Protein AF-A0A5N6LKB8-F1 (afdb_monomer)

InterPro domains:
  IPR061502 Copia/RE1/RE2-like, N-terminal domain [PF14223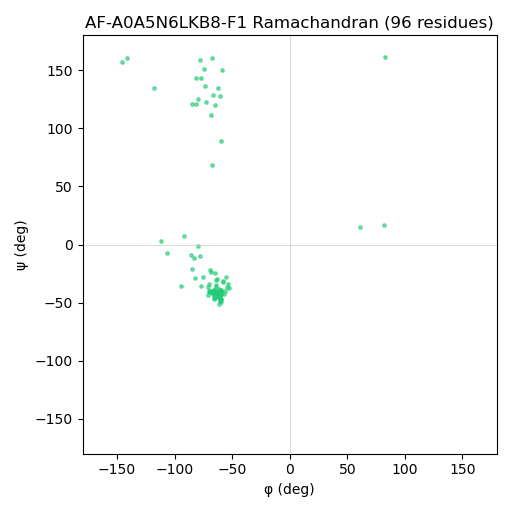] (5-96)

Radius of gyration: 20.49 Å; Cα contacts (8 Å, |Δi|>4): 41; chains: 1; bounding box: 40×16×68 Å

Sequence (98 aa):
MIPHKKCKSAKELWKFLQQMYEGSDDVKENKKDMLKQKFENFCQENNEKVASQYLRYVQLVDELTAAGVKLENQDMIRKFLRSLPLAWNIHSVTIQRT

Organism: NCBI:txid192012

Solvent-accessible surface area (backbone atoms only — not comparable to full-atom values): 5946 Å² total; per-residue (Å²): 135,84,78,87,70,85,57,91,42,72,68,51,46,50,52,50,50,45,33,72,76,73,42,43,72,66,54,55,49,51,50,44,53,53,46,50,51,50,59,73,67,48,58,65,57,91,94,57,50,70,70,58,49,49,52,55,50,52,53,51,51,51,53,34,46,76,63,68,50,89,77,54,74,67,57,54,52,54,50,55,62,70,20,51,58,71,84,59,50,65,59,54,61,56,66,78,72,111

pLDDT: mean 80.25, std 15.46, range [37.78, 95.81]

Mean predicted aligned error: 11.07 Å

Structure (mmCIF, N/CA/C/O backbone):
data_AF-A0A5N6LKB8-F1
#
_entry.id   AF-A0A5N6LKB8-F1
#
loop_
_atom_site.group_PDB
_atom_site.id
_atom_site.type_symbol
_atom_site.label_atom_id
_atom_site.label_alt_id
_atom_site.label_comp_id
_atom_site.label_asym_id
_atom_site.label_entity_id
_atom_site.label_seq_id
_atom_site.pdbx_PDB_ins_code
_atom_site.Cartn_x
_atom_site.Cartn_y
_atom_site.Cartn_z
_atom_site.occupancy
_atom_site.B_iso_or_equiv
_atom_site.auth_seq_id
_atom_site.auth_comp_id
_atom_site.auth_asym_id
_atom_site.auth_atom_id
_atom_site.pdbx_PDB_model_num
ATOM 1 N N . MET A 1 1 ? -0.659 -8.903 31.360 1.00 37.78 1 MET A N 1
ATOM 2 C CA . MET A 1 1 ? -1.607 -8.572 32.448 1.00 37.78 1 MET A CA 1
ATOM 3 C C . MET A 1 1 ? -2.809 -7.875 31.830 1.00 37.78 1 MET A C 1
ATOM 5 O O . MET A 1 1 ? -2.632 -6.806 31.267 1.00 37.78 1 MET A O 1
ATOM 9 N N . ILE A 1 2 ? -3.991 -8.495 31.855 1.00 46.81 2 ILE A N 1
ATOM 10 C CA . ILE A 1 2 ? -5.226 -7.877 31.349 1.00 46.81 2 ILE A CA 1
ATOM 11 C C . ILE A 1 2 ? -5.751 -6.957 32.462 1.00 46.81 2 ILE A C 1
ATOM 13 O O . ILE A 1 2 ? -5.965 -7.446 33.572 1.00 46.81 2 ILE A O 1
ATOM 17 N N . PRO A 1 3 ? -5.920 -5.643 32.238 1.00 51.44 3 PRO A N 1
ATOM 18 C CA . PRO A 1 3 ? -6.437 -4.765 33.276 1.00 51.44 3 PRO A CA 1
ATOM 19 C C . PRO A 1 3 ? -7.891 -5.144 33.580 1.00 51.44 3 PRO A C 1
ATOM 21 O O . PRO A 1 3 ? -8.722 -5.221 32.676 1.00 51.44 3 PRO A O 1
ATOM 24 N N . HIS A 1 4 ? -8.207 -5.356 34.861 1.00 53.88 4 HIS A N 1
ATOM 25 C CA . HIS A 1 4 ? -9.571 -5.519 35.371 1.00 53.88 4 HIS A CA 1
ATOM 26 C C . HIS A 1 4 ? -10.346 -4.196 35.242 1.00 53.88 4 HIS A C 1
ATOM 28 O O . HIS A 1 4 ? -10.657 -3.527 36.228 1.00 53.88 4 HIS A O 1
ATOM 34 N N . LYS A 1 5 ? -10.655 -3.770 34.016 1.00 59.56 5 LYS A N 1
ATOM 35 C CA . LYS A 1 5 ? -11.598 -2.677 33.792 1.00 59.56 5 LYS A CA 1
ATOM 36 C C . LYS A 1 5 ? -12.969 -3.217 34.211 1.00 59.56 5 LYS A C 1
ATOM 38 O O . LYS A 1 5 ? -13.474 -4.140 33.577 1.00 59.56 5 LYS A O 1
ATOM 43 N N . LYS A 1 6 ? -13.541 -2.706 35.312 1.00 62.62 6 LYS A N 1
ATOM 44 C CA . LYS A 1 6 ? -14.903 -3.048 35.768 1.00 62.62 6 LYS A CA 1
ATOM 45 C C . LYS A 1 6 ? -15.904 -2.665 34.669 1.00 62.62 6 LYS A C 1
ATOM 47 O O . LYS A 1 6 ? -16.386 -1.536 34.641 1.00 62.62 6 LYS A O 1
ATOM 52 N N . CYS A 1 7 ? -16.167 -3.586 33.746 1.00 66.56 7 CYS A N 1
ATOM 53 C CA . CYS A 1 7 ? -17.178 -3.439 32.705 1.00 66.56 7 CYS A CA 1
ATOM 54 C C . CYS A 1 7 ? -18.552 -3.564 33.372 1.00 66.56 7 CYS A C 1
ATOM 56 O O . CYS A 1 7 ? -18.817 -4.553 34.0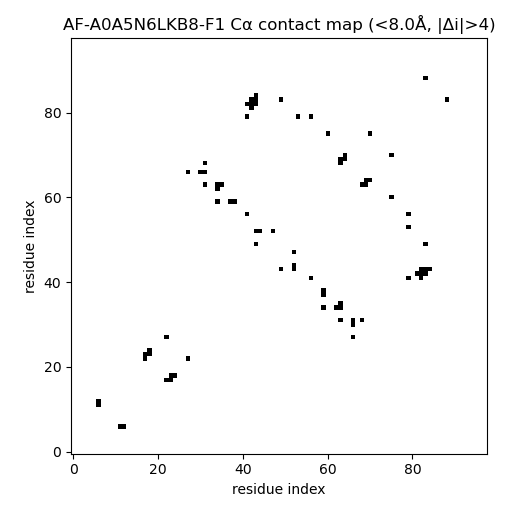53 1.00 66.56 7 CYS A O 1
ATOM 58 N N . LYS A 1 8 ? -19.408 -2.551 33.224 1.00 78.56 8 LYS A N 1
ATOM 59 C CA . LYS A 1 8 ? -20.733 -2.482 33.861 1.00 78.56 8 LYS A CA 1
ATOM 60 C C . LYS A 1 8 ? -21.811 -3.194 33.039 1.00 78.56 8 LYS A C 1
ATOM 62 O O . LYS A 1 8 ? -22.928 -3.362 33.516 1.00 78.56 8 LYS A O 1
ATOM 67 N N . SER A 1 9 ? -21.490 -3.618 31.813 1.00 82.31 9 SER A N 1
ATOM 68 C CA . SER A 1 9 ? -22.383 -4.391 30.945 1.00 82.31 9 SER A CA 1
ATOM 69 C C . SER A 1 9 ? -21.631 -5.413 30.086 1.00 82.31 9 SER A C 1
ATOM 71 O O . SER A 1 9 ? -20.452 -5.237 29.768 1.00 82.31 9 SER A O 1
ATOM 73 N N . ALA A 1 10 ? -22.342 -6.453 29.637 1.00 81.00 10 ALA A N 1
ATOM 74 C CA . ALA A 1 10 ? -21.816 -7.444 28.693 1.00 81.00 10 ALA A CA 1
ATOM 75 C C . ALA A 1 10 ? -21.342 -6.808 27.369 1.00 81.00 10 ALA A C 1
ATOM 77 O O . ALA A 1 10 ? -20.362 -7.256 26.781 1.00 81.00 10 ALA A O 1
ATOM 78 N N . LYS A 1 11 ? -21.981 -5.712 26.934 1.00 81.00 11 LYS A N 1
ATOM 79 C CA . LYS A 1 11 ? -21.605 -4.952 25.731 1.00 81.00 11 LYS A CA 1
ATOM 80 C C . LYS A 1 11 ? -20.233 -4.284 25.864 1.00 81.00 11 LYS A C 1
ATOM 82 O O . LYS A 1 11 ? -19.473 -4.253 24.901 1.00 81.00 11 LYS A O 1
ATOM 87 N N . GLU A 1 12 ? -19.915 -3.747 27.040 1.00 80.62 12 GLU A N 1
ATOM 88 C CA . GLU A 1 12 ? -18.608 -3.134 27.312 1.00 80.62 12 GLU A CA 1
ATOM 89 C C . GLU A 1 12 ? -17.497 -4.180 27.378 1.00 80.62 12 GLU A C 1
ATOM 91 O O . GLU A 1 12 ? -16.426 -3.961 26.817 1.00 80.62 12 GLU A O 1
ATOM 96 N N . LEU A 1 13 ? -17.772 -5.331 27.999 1.00 83.31 13 LEU A N 1
ATOM 97 C CA . LEU A 1 13 ? -16.829 -6.446 28.033 1.00 83.31 13 LEU A CA 1
ATOM 98 C C . LEU A 1 13 ? -16.561 -6.988 26.622 1.00 83.31 13 LEU A C 1
ATOM 100 O O . LEU A 1 13 ? -15.406 -7.196 26.263 1.00 83.31 13 LEU A O 1
ATOM 104 N N . TRP A 1 14 ? -17.607 -7.148 25.803 1.00 81.69 14 TRP A N 1
ATOM 105 C CA . TRP A 1 14 ? -17.472 -7.565 24.406 1.00 81.69 14 TRP A CA 1
ATOM 106 C C . TRP A 1 14 ? -16.634 -6.576 23.589 1.00 81.69 14 TRP A C 1
ATOM 108 O O . TRP A 1 14 ? -15.684 -6.985 22.931 1.00 81.69 14 TRP A O 1
ATOM 118 N N . LYS A 1 15 ? -16.907 -5.266 23.695 1.00 78.31 15 LYS A N 1
ATOM 119 C CA . LYS A 1 15 ? -16.091 -4.231 23.037 1.00 78.31 15 LYS A CA 1
ATOM 120 C C . LYS A 1 15 ? -14.633 -4.251 23.494 1.00 78.31 15 LYS A C 1
ATOM 122 O O . LYS A 1 15 ? -13.744 -4.073 22.672 1.00 78.31 15 LYS A O 1
ATOM 127 N N . PHE A 1 16 ? -14.379 -4.463 24.785 1.00 80.94 16 PHE A N 1
ATOM 128 C CA . PHE A 1 16 ? -13.018 -4.553 25.312 1.00 80.94 16 PHE A CA 1
ATOM 129 C C . PHE A 1 16 ? -12.274 -5.777 24.772 1.00 80.94 16 PHE A C 1
ATOM 131 O O . PHE A 1 16 ? -11.129 -5.652 24.348 1.00 80.94 16 PHE A O 1
ATOM 138 N N . LEU A 1 17 ? -12.925 -6.944 24.751 1.00 79.12 17 LEU A N 1
ATOM 139 C CA . LEU A 1 17 ? -12.362 -8.154 24.156 1.00 79.12 17 LEU A CA 1
ATOM 140 C C . LEU A 1 17 ? -12.070 -7.932 22.670 1.00 79.12 17 LEU A C 1
ATOM 142 O O . LEU A 1 17 ? -10.958 -8.188 22.221 1.00 79.12 17 LEU A O 1
ATOM 146 N N . GLN A 1 18 ? -13.017 -7.360 21.930 1.00 73.69 18 GLN A N 1
ATOM 147 C CA . GLN A 1 18 ? -12.832 -7.043 20.520 1.00 73.69 18 GLN A CA 1
ATOM 148 C C . GLN A 1 18 ? -11.655 -6.076 20.301 1.00 73.69 18 GLN A C 1
ATOM 150 O O . GLN A 1 18 ? -10.811 -6.322 19.448 1.00 73.69 18 GLN A O 1
ATOM 155 N N . GLN A 1 19 ? -11.518 -5.043 21.136 1.00 73.44 19 GLN A N 1
ATOM 156 C CA . GLN A 1 19 ? -10.389 -4.110 21.096 1.00 73.44 19 GLN A CA 1
ATOM 157 C C . GLN A 1 19 ? -9.040 -4.777 21.425 1.00 73.44 19 GLN A C 1
ATOM 159 O O . GLN A 1 19 ? -8.022 -4.416 20.840 1.00 73.44 19 GLN A O 1
ATOM 164 N N . MET A 1 20 ? -9.017 -5.732 22.357 1.00 74.81 20 MET A N 1
ATOM 165 C CA . MET A 1 20 ? -7.813 -6.479 22.742 1.00 74.81 20 MET A CA 1
ATOM 166 C C . MET A 1 20 ? -7.342 -7.441 21.648 1.00 74.81 20 MET A C 1
ATOM 168 O O . MET A 1 20 ? -6.139 -7.571 21.438 1.00 74.81 20 MET A O 1
ATOM 172 N N . TYR A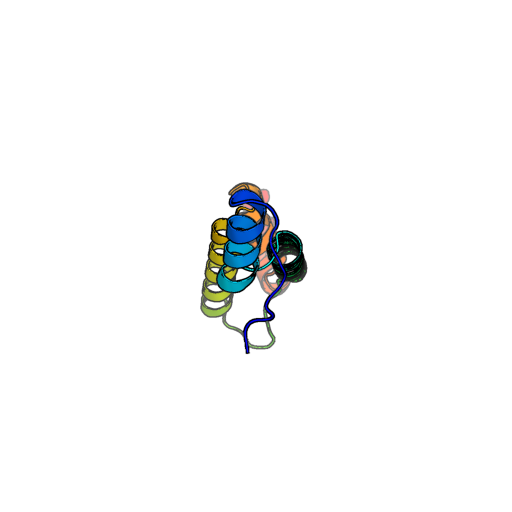 1 21 ? -8.274 -8.122 20.977 1.00 65.00 21 TYR A N 1
ATOM 173 C CA . TYR A 1 21 ? -7.956 -9.175 20.009 1.00 65.00 21 TYR A CA 1
ATOM 174 C C . TYR A 1 21 ? -7.890 -8.679 18.557 1.00 65.00 21 TYR A C 1
ATOM 176 O O . TYR A 1 21 ? -7.051 -9.153 17.798 1.00 65.00 21 TYR A O 1
ATOM 184 N N . GLU A 1 22 ? -8.733 -7.722 18.159 1.00 68.38 22 GLU A N 1
ATOM 185 C CA . GLU A 1 22 ? -8.796 -7.191 16.785 1.00 68.38 22 GLU A CA 1
ATOM 186 C C . GLU A 1 22 ? -8.194 -5.781 16.638 1.00 68.38 22 GLU A C 1
ATOM 188 O O . GLU A 1 22 ? -8.083 -5.277 15.517 1.00 68.38 22 GLU A O 1
ATOM 193 N N . GLY A 1 23 ? -7.827 -5.131 17.748 1.00 66.56 23 GLY A N 1
ATOM 194 C CA . GLY A 1 23 ? -7.487 -3.706 17.795 1.00 66.56 23 GLY A CA 1
ATOM 195 C C . GLY A 1 23 ? -8.725 -2.805 17.898 1.00 66.56 23 GLY A C 1
ATOM 196 O O . GLY A 1 23 ? -9.848 -3.225 17.614 1.00 66.56 23 GLY A O 1
ATOM 197 N N . SER A 1 24 ? -8.543 -1.550 18.331 1.00 76.06 24 SER A N 1
ATOM 198 C CA . SER A 1 24 ? -9.628 -0.557 18.282 1.00 76.06 24 SER A CA 1
ATOM 199 C C . SER A 1 24 ? -9.975 -0.202 16.836 1.00 76.06 24 SER A C 1
ATOM 201 O O . SER A 1 24 ? -9.158 -0.381 15.929 1.00 76.06 24 SER A O 1
ATOM 203 N N . ASP A 1 25 ? -11.169 0.352 16.622 1.00 76.88 25 ASP A N 1
ATOM 204 C CA . ASP A 1 25 ? -11.559 0.895 15.316 1.00 76.88 25 ASP A CA 1
ATOM 205 C C . ASP A 1 25 ? -10.518 1.911 14.801 1.00 76.88 25 ASP A C 1
ATOM 207 O O . ASP A 1 25 ? -10.183 1.895 13.619 1.00 76.88 25 ASP A O 1
ATOM 211 N N . ASP A 1 26 ? -9.892 2.680 15.701 1.00 76.69 26 ASP A N 1
ATOM 212 C CA . ASP A 1 26 ? -8.790 3.598 15.375 1.00 76.69 26 ASP A CA 1
ATOM 213 C C . ASP A 1 26 ? -7.558 2.878 14.800 1.00 76.69 26 ASP A C 1
ATOM 215 O O . ASP A 1 26 ? -6.913 3.375 13.883 1.00 76.69 26 ASP A O 1
ATOM 219 N N . VAL A 1 27 ? -7.216 1.688 15.310 1.00 79.31 27 VAL A N 1
ATOM 220 C CA . VAL A 1 27 ? -6.087 0.890 14.797 1.00 79.31 27 VAL A CA 1
ATOM 221 C C . VAL A 1 27 ? -6.405 0.361 13.398 1.00 79.31 27 VAL A C 1
ATOM 223 O O . VAL A 1 27 ? -5.535 0.361 12.524 1.00 79.31 27 VAL A O 1
ATOM 226 N N . LYS A 1 28 ? -7.652 -0.064 13.170 1.00 82.12 28 LYS A N 1
ATOM 227 C CA . LYS A 1 28 ? -8.118 -0.525 11.855 1.00 82.12 28 LYS A CA 1
ATOM 228 C C . LYS A 1 28 ? -8.101 0.615 10.836 1.00 82.12 28 LYS A C 1
ATOM 230 O O . LYS A 1 28 ? -7.652 0.403 9.710 1.00 82.12 28 LYS A O 1
ATOM 235 N N . GLU A 1 29 ? -8.528 1.812 11.228 1.00 85.81 29 GLU A N 1
ATOM 236 C CA . GLU A 1 29 ? -8.528 2.980 10.345 1.00 85.81 29 GLU A CA 1
ATOM 237 C C . GLU A 1 29 ? -7.108 3.491 10.072 1.00 85.81 29 GLU A C 1
ATOM 239 O O . GLU A 1 29 ? -6.739 3.657 8.911 1.00 85.81 29 GLU A O 1
ATOM 244 N N . ASN A 1 30 ? -6.250 3.568 11.096 1.00 87.62 30 ASN A N 1
ATOM 245 C CA . ASN A 1 30 ? -4.831 3.885 10.915 1.00 87.62 30 ASN A CA 1
ATOM 246 C C . ASN A 1 30 ? -4.151 2.914 9.940 1.00 87.62 30 ASN A C 1
ATOM 248 O O . ASN A 1 30 ? -3.365 3.334 9.091 1.00 87.62 30 ASN A O 1
ATOM 252 N N . LYS A 1 31 ? -4.468 1.613 10.009 1.00 88.88 31 LYS A N 1
ATOM 253 C CA . LYS A 1 31 ? -3.940 0.627 9.056 1.00 88.88 31 LYS A CA 1
ATOM 254 C C . LYS A 1 31 ? -4.395 0.927 7.626 1.00 88.88 31 LYS A C 1
ATOM 256 O O . LYS A 1 31 ? -3.571 0.853 6.715 1.00 88.88 31 LYS A O 1
ATOM 261 N N . LYS A 1 32 ? -5.669 1.275 7.410 1.00 91.56 32 LYS A N 1
ATOM 262 C CA . LYS A 1 32 ? -6.157 1.673 6.078 1.00 91.56 32 LYS A CA 1
ATOM 263 C C . LYS A 1 32 ? -5.430 2.909 5.566 1.00 91.56 32 LYS A C 1
ATOM 265 O O . LYS A 1 32 ? -5.023 2.917 4.409 1.00 91.56 32 LYS A O 1
ATOM 270 N N . ASP A 1 33 ? -5.240 3.919 6.405 1.00 91.75 33 ASP A N 1
ATOM 271 C CA . ASP A 1 33 ? -4.577 5.160 6.001 1.00 91.75 33 ASP A CA 1
ATOM 272 C C . ASP A 1 33 ? -3.101 4.936 5.665 1.00 91.75 33 ASP A C 1
ATOM 274 O O . ASP A 1 33 ? -2.625 5.408 4.631 1.00 91.75 33 ASP A O 1
ATOM 278 N N . MET A 1 34 ? -2.400 4.107 6.444 1.00 93.56 34 MET A N 1
ATOM 279 C CA . MET A 1 34 ? -1.039 3.677 6.113 1.00 93.56 34 MET A CA 1
ATOM 280 C C . MET A 1 34 ? -0.974 2.937 4.770 1.00 93.56 34 MET A C 1
ATOM 282 O O . MET A 1 34 ? -0.064 3.175 3.975 1.00 93.56 34 MET A O 1
ATOM 286 N N . LEU A 1 35 ? -1.926 2.040 4.496 1.00 94.69 35 LEU A N 1
ATOM 287 C CA . LEU A 1 35 ? -1.981 1.304 3.230 1.00 94.69 35 LEU A CA 1
ATOM 288 C C . LEU A 1 35 ? -2.293 2.222 2.044 1.00 94.69 35 LEU A C 1
ATOM 290 O O . LEU A 1 35 ? -1.641 2.112 1.008 1.00 94.69 35 LEU A O 1
ATOM 294 N N . LYS A 1 36 ? -3.229 3.167 2.197 1.00 93.19 36 LYS A N 1
ATOM 295 C CA . LYS A 1 36 ? -3.517 4.188 1.177 1.00 93.19 36 LYS A CA 1
ATOM 296 C C . LYS A 1 36 ? -2.286 5.041 0.890 1.00 93.19 36 LYS A C 1
ATOM 298 O O . LYS A 1 36 ? -1.974 5.287 -0.267 1.00 93.19 36 LYS A O 1
ATOM 303 N N . GLN A 1 37 ? -1.540 5.444 1.918 1.00 94.44 37 GLN A N 1
ATOM 304 C CA . GLN A 1 37 ? -0.312 6.213 1.728 1.00 94.44 37 GLN A CA 1
ATOM 305 C C . GLN A 1 37 ? 0.766 5.399 0.995 1.00 94.44 37 GLN A C 1
ATOM 307 O O . GLN A 1 37 ? 1.432 5.926 0.104 1.00 94.44 37 GLN A O 1
ATOM 312 N N . LYS A 1 38 ? 0.925 4.107 1.323 1.00 94.25 38 LYS A N 1
ATOM 313 C CA . LYS A 1 38 ? 1.817 3.199 0.580 1.00 94.25 38 LYS A CA 1
ATOM 314 C C . LYS A 1 38 ? 1.395 3.056 -0.878 1.00 94.25 38 LYS A C 1
ATOM 316 O O . LYS A 1 38 ? 2.253 3.080 -1.751 1.00 94.25 38 LYS A O 1
ATOM 321 N N . PHE A 1 39 ? 0.093 2.931 -1.132 1.00 94.06 39 PHE A N 1
ATOM 322 C CA . PHE A 1 39 ? -0.458 2.902 -2.483 1.00 94.06 39 PHE A CA 1
ATOM 323 C C . PHE A 1 39 ? -0.117 4.182 -3.227 1.00 94.06 39 PHE A C 1
ATOM 325 O O . PHE A 1 39 ? 0.434 4.114 -4.321 1.00 94.06 39 PHE A O 1
ATOM 332 N N . GLU A 1 40 ? -0.356 5.346 -2.619 1.00 92.19 40 GLU A N 1
ATOM 333 C CA . GLU A 1 40 ? -0.094 6.628 -3.264 1.00 92.19 40 GLU A CA 1
ATOM 334 C C . GLU A 1 40 ? 1.385 6.875 -3.564 1.00 92.19 40 GLU A C 1
ATOM 336 O O . GLU A 1 40 ? 1.717 7.419 -4.619 1.00 92.19 40 GLU A O 1
ATOM 341 N N . ASN A 1 41 ? 2.273 6.401 -2.703 1.00 93.31 41 ASN A N 1
ATOM 342 C CA . ASN A 1 41 ? 3.712 6.548 -2.885 1.00 93.31 41 ASN A CA 1
ATOM 343 C C . ASN A 1 41 ? 4.356 5.366 -3.625 1.00 93.31 41 ASN A C 1
ATOM 345 O O . ASN A 1 41 ? 5.581 5.303 -3.707 1.00 93.31 41 ASN A O 1
ATOM 349 N N . PHE A 1 42 ? 3.564 4.426 -4.151 1.00 93.81 42 PHE A N 1
ATOM 350 C CA . PHE A 1 42 ? 4.094 3.246 -4.822 1.00 93.81 42 PHE A CA 1
ATOM 351 C C . PHE A 1 42 ? 4.851 3.632 -6.099 1.00 93.81 42 PHE A C 1
ATOM 353 O O . PHE A 1 42 ? 4.283 4.199 -7.037 1.00 93.81 42 PHE A O 1
ATOM 360 N N . CYS A 1 43 ? 6.133 3.288 -6.142 1.00 91.06 43 CYS A N 1
ATOM 361 C CA . CYS A 1 43 ? 7.031 3.491 -7.269 1.00 91.06 43 CYS A CA 1
ATOM 362 C C . CYS A 1 43 ? 7.966 2.286 -7.414 1.00 91.06 43 CYS A C 1
ATOM 364 O O . CYS A 1 43 ? 8.142 1.508 -6.471 1.00 91.06 43 CYS A O 1
ATOM 366 N N . GLN A 1 44 ? 8.551 2.125 -8.602 1.00 89.06 44 GLN A N 1
ATOM 367 C CA . GLN A 1 44 ? 9.613 1.145 -8.802 1.00 89.06 44 GLN A CA 1
ATOM 368 C C . GLN A 1 44 ? 10.820 1.488 -7.921 1.00 89.06 44 GLN A C 1
ATOM 370 O O . GLN A 1 44 ? 11.275 2.634 -7.900 1.00 89.06 44 GLN A O 1
ATOM 375 N N . GLU A 1 45 ? 11.378 0.489 -7.245 1.00 89.06 45 GLU A N 1
ATOM 376 C CA . GLU A 1 45 ? 12.632 0.643 -6.512 1.00 89.06 45 GLU A CA 1
ATOM 377 C C . GLU A 1 45 ? 13.853 0.622 -7.456 1.00 89.06 45 GLU A C 1
ATOM 379 O O . GLU A 1 45 ? 13.814 0.134 -8.593 1.00 89.06 45 GLU A O 1
ATOM 384 N N . ASN A 1 46 ? 14.980 1.170 -6.993 1.00 84.38 46 ASN A N 1
ATOM 385 C CA . ASN A 1 46 ? 16.214 1.198 -7.780 1.00 84.38 46 ASN A CA 1
ATOM 386 C C . ASN A 1 46 ? 16.677 -0.231 -8.100 1.00 84.38 46 ASN A C 1
ATOM 388 O O . ASN A 1 46 ? 16.845 -1.048 -7.198 1.00 84.38 46 ASN A O 1
ATOM 392 N N . ASN A 1 47 ? 16.926 -0.514 -9.382 1.00 85.19 47 ASN A N 1
ATOM 393 C CA . ASN A 1 47 ? 17.299 -1.841 -9.897 1.00 85.19 47 ASN A CA 1
ATOM 394 C C . ASN A 1 47 ? 16.251 -2.951 -9.667 1.00 85.19 47 ASN A C 1
ATOM 396 O O . ASN A 1 47 ? 16.562 -4.133 -9.829 1.00 85.19 47 ASN A O 1
ATOM 400 N N . GLU A 1 48 ? 15.009 -2.601 -9.327 1.00 89.06 48 GLU A N 1
ATOM 401 C CA . GLU A 1 48 ? 13.914 -3.564 -9.237 1.00 89.06 48 GLU A CA 1
ATOM 402 C C . GLU A 1 48 ? 13.467 -4.007 -10.639 1.00 89.06 48 GLU A C 1
ATOM 404 O O . GLU A 1 48 ? 13.325 -3.204 -11.563 1.00 89.06 48 GLU A O 1
ATOM 409 N N . LYS A 1 49 ? 13.242 -5.314 -10.814 1.00 89.25 49 LYS A N 1
ATOM 410 C CA . LYS A 1 49 ? 12.651 -5.857 -12.044 1.00 89.25 49 LYS A CA 1
ATOM 411 C C . LYS A 1 49 ? 11.145 -5.596 -12.044 1.00 89.25 49 LYS A C 1
ATOM 413 O O . LYS A 1 49 ? 10.494 -5.806 -11.026 1.00 89.25 49 LYS A O 1
ATOM 418 N N . VAL A 1 50 ? 10.569 -5.301 -13.211 1.00 87.56 50 VAL A N 1
ATOM 419 C CA . VAL A 1 50 ? 9.115 -5.076 -13.372 1.00 87.56 50 VAL A CA 1
ATOM 420 C C . VAL A 1 50 ? 8.271 -6.227 -12.804 1.00 87.56 50 VAL A C 1
ATOM 422 O O . VAL A 1 50 ? 7.240 -5.985 -12.187 1.00 87.56 50 VAL A O 1
ATOM 425 N N . ALA A 1 51 ? 8.719 -7.480 -12.946 1.00 89.75 51 ALA A N 1
ATOM 426 C CA . ALA A 1 51 ? 8.028 -8.632 -12.361 1.00 89.75 51 ALA A CA 1
ATOM 427 C C . ALA A 1 51 ? 7.989 -8.582 -10.820 1.00 89.75 51 ALA A C 1
ATOM 429 O O . ALA A 1 51 ? 6.956 -8.870 -10.222 1.00 89.75 51 ALA A O 1
ATOM 430 N N . SER A 1 52 ? 9.0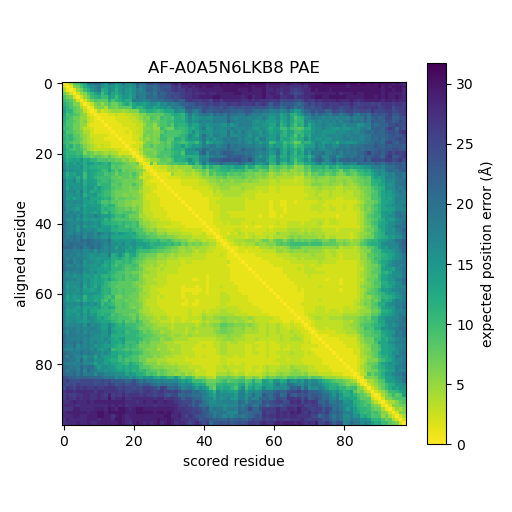89 -8.180 -10.176 1.00 92.38 52 SER A N 1
ATOM 431 C CA . SER A 1 52 ? 9.157 -8.008 -8.719 1.00 92.38 52 SER A CA 1
ATOM 432 C C . SER A 1 52 ? 8.270 -6.853 -8.253 1.00 92.38 52 SER A C 1
ATOM 434 O O . SER A 1 52 ? 7.509 -7.017 -7.298 1.00 92.38 52 SER A O 1
ATOM 436 N N . GLN A 1 53 ? 8.289 -5.735 -8.985 1.00 92.69 53 GLN A N 1
ATOM 437 C CA . GLN A 1 53 ? 7.414 -4.594 -8.722 1.00 92.69 53 GLN A CA 1
ATOM 438 C C . GLN A 1 53 ? 5.938 -4.988 -8.842 1.00 92.69 53 GLN A C 1
ATOM 440 O O . GLN A 1 53 ? 5.130 -4.622 -7.993 1.00 92.69 53 GLN A O 1
ATOM 445 N N . TYR A 1 54 ? 5.577 -5.763 -9.868 1.00 91.31 54 TYR A N 1
ATOM 446 C CA . TYR A 1 54 ? 4.214 -6.256 -10.054 1.00 91.31 54 TYR A CA 1
ATOM 447 C C . TYR A 1 54 ? 3.760 -7.138 -8.885 1.00 91.31 54 TYR A C 1
ATOM 449 O O . TYR A 1 54 ? 2.662 -6.944 -8.372 1.00 91.31 54 TYR A O 1
ATOM 457 N N . L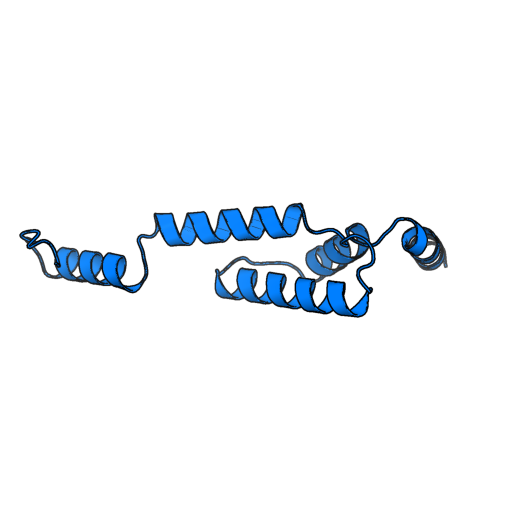EU A 1 55 ? 4.608 -8.053 -8.403 1.00 94.56 55 LEU A N 1
ATOM 458 C CA . LEU A 1 55 ? 4.280 -8.886 -7.241 1.00 94.56 55 LEU A CA 1
ATOM 459 C C . LEU A 1 55 ? 4.043 -8.048 -5.977 1.00 94.56 55 LEU A C 1
ATOM 461 O O . LEU A 1 55 ? 3.045 -8.257 -5.290 1.00 94.56 55 LEU A O 1
ATOM 465 N N . ARG A 1 56 ? 4.904 -7.059 -5.704 1.00 95.56 56 ARG A N 1
ATOM 466 C CA . ARG A 1 56 ? 4.705 -6.098 -4.604 1.00 95.56 56 ARG A CA 1
ATOM 467 C C . ARG A 1 56 ? 3.416 -5.298 -4.760 1.00 95.56 56 ARG A C 1
ATOM 469 O O . ARG A 1 56 ? 2.729 -5.040 -3.776 1.00 95.56 56 ARG A O 1
ATOM 476 N N . TYR A 1 57 ? 3.085 -4.912 -5.989 1.00 94.94 57 TYR A N 1
ATOM 477 C CA . TYR A 1 57 ? 1.863 -4.178 -6.283 1.00 94.94 57 TYR A CA 1
ATOM 478 C C . TYR A 1 57 ? 0.612 -5.018 -5.998 1.00 94.94 57 TYR A C 1
ATOM 480 O O . TYR A 1 57 ? -0.299 -4.543 -5.325 1.00 94.94 57 TYR A O 1
ATOM 488 N N . VAL A 1 58 ? 0.587 -6.278 -6.446 1.00 94.38 58 VAL A N 1
ATOM 489 C CA . VAL A 1 58 ? -0.514 -7.215 -6.169 1.00 94.38 58 VAL A CA 1
ATOM 490 C C . VAL A 1 58 ? -0.670 -7.434 -4.665 1.00 94.38 58 VAL A C 1
ATOM 492 O O . VAL A 1 58 ? -1.770 -7.282 -4.145 1.00 94.38 58 VAL A O 1
ATOM 495 N N . GLN A 1 59 ? 0.432 -7.667 -3.946 1.00 95.81 59 GLN A N 1
ATOM 496 C CA . GLN A 1 59 ? 0.411 -7.800 -2.484 1.00 95.81 59 GLN A CA 1
ATOM 497 C C . GLN A 1 59 ? -0.190 -6.566 -1.795 1.00 95.81 59 GLN A C 1
ATOM 499 O O . GLN A 1 59 ? -1.005 -6.698 -0.884 1.00 95.81 59 GLN A O 1
ATOM 504 N N . LEU A 1 60 ? 0.159 -5.360 -2.250 1.00 95.50 60 LEU A N 1
ATOM 505 C CA . LEU A 1 60 ? -0.385 -4.119 -1.700 1.00 95.50 60 LEU A CA 1
ATOM 506 C C . LEU A 1 60 ? -1.893 -3.967 -1.964 1.00 95.50 60 LEU A C 1
ATOM 508 O O . LEU A 1 60 ? -2.630 -3.514 -1.087 1.00 95.50 60 LEU A O 1
ATOM 512 N N . VAL A 1 61 ? -2.362 -4.353 -3.153 1.00 94.31 61 VAL A N 1
ATOM 513 C CA . VAL A 1 61 ? -3.792 -4.351 -3.506 1.00 94.31 61 VAL A CA 1
ATOM 514 C C . VAL A 1 61 ? -4.571 -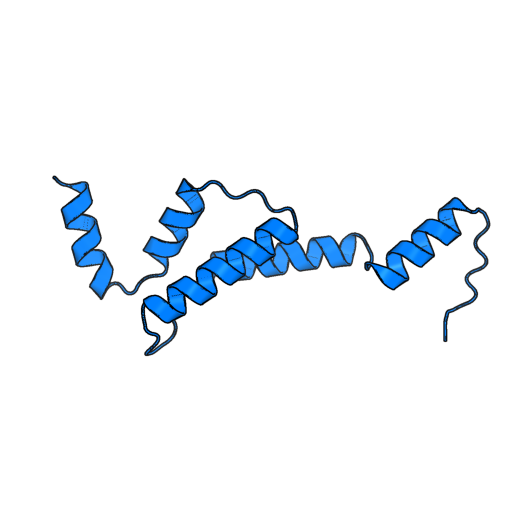5.376 -2.676 1.00 94.31 61 VAL A C 1
ATOM 516 O O . VAL A 1 61 ? -5.667 -5.068 -2.197 1.00 94.31 61 VAL A O 1
ATOM 519 N N . ASP A 1 62 ? -4.001 -6.556 -2.442 1.00 94.50 62 ASP A N 1
ATOM 520 C CA . ASP A 1 62 ? -4.602 -7.587 -1.594 1.00 94.50 62 ASP A CA 1
ATOM 521 C C . ASP A 1 62 ? -4.721 -7.108 -0.139 1.00 94.50 62 ASP A C 1
ATOM 523 O O . ASP A 1 62 ? -5.777 -7.254 0.481 1.00 94.50 62 ASP A O 1
ATOM 527 N N . GLU A 1 63 ? -3.684 -6.454 0.398 1.00 94.94 63 GLU A N 1
ATOM 528 C CA . GLU A 1 63 ? -3.713 -5.852 1.737 1.00 94.94 63 GLU A CA 1
ATOM 529 C C . GLU A 1 63 ? -4.788 -4.758 1.864 1.00 94.94 63 GLU A C 1
ATOM 531 O O . GLU A 1 63 ? -5.500 -4.704 2.871 1.00 94.94 63 GLU A O 1
ATOM 536 N N . LEU A 1 64 ? -4.938 -3.904 0.846 1.00 94.50 64 LEU A N 1
ATOM 537 C CA . LEU A 1 64 ? -5.975 -2.864 0.786 1.00 94.50 64 LEU A CA 1
ATOM 538 C C . LEU A 1 64 ? -7.381 -3.464 0.748 1.00 94.50 64 LEU A C 1
ATOM 540 O O . LEU A 1 64 ? -8.267 -3.018 1.484 1.00 94.50 64 LEU A O 1
ATOM 544 N N . THR A 1 65 ? -7.569 -4.503 -0.061 1.00 92.44 65 THR A N 1
ATOM 545 C CA . THR A 1 65 ? -8.842 -5.219 -0.180 1.00 92.44 65 THR A CA 1
ATOM 546 C C . THR A 1 65 ? -9.201 -5.905 1.137 1.00 92.44 65 THR A C 1
ATOM 548 O O . THR A 1 65 ? -10.322 -5.755 1.625 1.00 92.44 65 THR A O 1
ATOM 551 N N . ALA A 1 66 ? -8.239 -6.576 1.778 1.00 91.19 66 ALA A N 1
ATOM 552 C CA . ALA A 1 66 ? -8.417 -7.190 3.093 1.00 91.19 66 ALA A CA 1
ATOM 553 C C . ALA A 1 66 ? -8.717 -6.156 4.194 1.00 91.19 66 ALA A C 1
ATOM 555 O O . ALA A 1 66 ? -9.432 -6.452 5.151 1.00 91.19 66 ALA A O 1
ATOM 556 N N . ALA A 1 67 ? -8.208 -4.928 4.055 1.00 90.06 67 ALA A N 1
ATOM 557 C CA . ALA A 1 67 ? -8.526 -3.810 4.940 1.00 90.06 67 ALA A CA 1
ATOM 558 C C . ALA A 1 67 ? -9.883 -3.140 4.627 1.00 90.06 67 ALA A C 1
ATOM 560 O O . ALA A 1 67 ? -10.277 -2.210 5.331 1.00 90.06 67 ALA A O 1
ATOM 561 N N . GLY A 1 68 ? -10.615 -3.597 3.604 1.00 89.44 68 GLY A N 1
ATOM 562 C CA . GLY A 1 68 ? -11.933 -3.082 3.223 1.00 89.44 68 GLY A CA 1
ATOM 563 C C . GLY A 1 68 ? -11.900 -1.810 2.371 1.00 89.44 68 GLY A C 1
ATOM 564 O O . GLY A 1 68 ? -12.913 -1.113 2.278 1.00 89.44 68 GLY A O 1
ATOM 565 N N . VAL A 1 69 ? -10.758 -1.475 1.764 1.00 90.81 69 VAL A N 1
ATOM 566 C CA . VAL A 1 69 ? -10.646 -0.358 0.818 1.00 90.81 69 VAL A CA 1
ATOM 567 C C . VAL A 1 69 ? -11.165 -0.809 -0.546 1.00 90.81 69 VAL A C 1
ATOM 569 O O . VAL A 1 69 ? -10.705 -1.805 -1.097 1.00 90.81 69 VAL A O 1
ATOM 572 N N . LYS A 1 70 ? -12.128 -0.070 -1.105 1.00 89.31 70 LYS A N 1
ATOM 573 C CA . LYS A 1 70 ? -12.635 -0.318 -2.459 1.00 89.31 70 LYS A CA 1
ATOM 574 C C . LYS A 1 70 ? -11.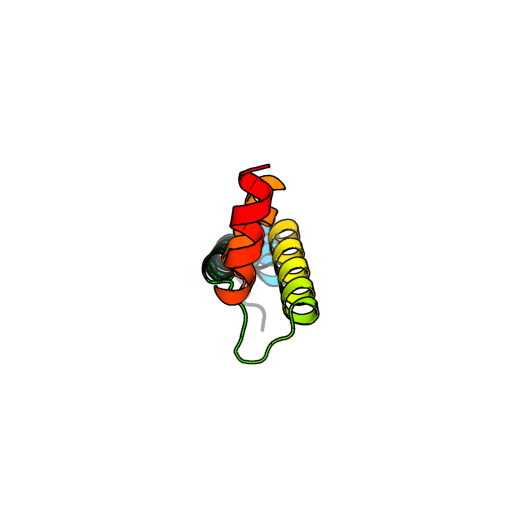742 0.392 -3.469 1.00 89.31 70 LYS A C 1
ATOM 576 O O . LYS A 1 70 ? -11.605 1.610 -3.407 1.00 89.31 70 LYS A O 1
ATOM 581 N N . LEU A 1 71 ? -11.164 -0.372 -4.386 1.00 88.56 71 LEU A N 1
ATOM 582 C CA . LEU A 1 71 ? -10.369 0.124 -5.503 1.00 88.56 71 LEU A CA 1
ATOM 583 C C . LEU A 1 71 ? -11.052 -0.289 -6.806 1.00 88.56 71 LEU A C 1
ATOM 585 O O . LEU A 1 71 ? -11.464 -1.440 -6.949 1.00 88.56 71 LEU A O 1
ATOM 589 N N . GLU A 1 72 ? -11.170 0.629 -7.760 1.00 92.06 72 GLU A N 1
ATOM 590 C CA . GLU A 1 72 ? -11.632 0.2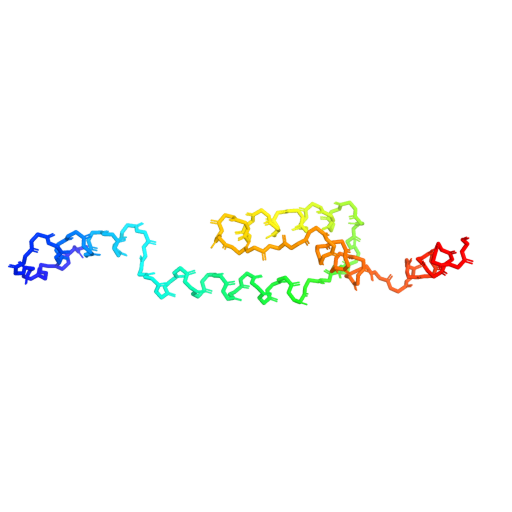85 -9.104 1.00 92.06 72 GLU A CA 1
ATOM 591 C C . GLU A 1 72 ? -10.476 -0.282 -9.934 1.00 92.06 72 GLU A C 1
ATOM 593 O O . GLU A 1 72 ? -9.344 0.200 -9.858 1.00 92.06 72 GLU A O 1
ATOM 598 N N . ASN A 1 73 ? -10.754 -1.278 -10.782 1.00 87.88 73 ASN A N 1
ATOM 599 C CA . ASN A 1 73 ? -9.728 -1.903 -11.630 1.00 87.88 73 ASN A CA 1
ATOM 600 C C . ASN A 1 73 ? -8.970 -0.873 -12.486 1.00 87.88 73 ASN A C 1
ATOM 602 O O . ASN A 1 73 ? -7.762 -0.991 -12.684 1.00 87.88 73 ASN A O 1
ATOM 606 N N . GLN A 1 74 ? -9.669 0.156 -12.975 1.00 88.69 74 GLN A N 1
ATOM 607 C CA . GLN A 1 74 ? -9.063 1.233 -13.760 1.00 88.69 74 GLN A CA 1
ATOM 608 C C . GLN A 1 74 ? -8.058 2.049 -12.943 1.00 88.69 74 GLN A C 1
ATOM 610 O O . GLN A 1 74 ? -6.989 2.389 -13.451 1.00 88.69 74 GLN A O 1
ATOM 615 N N . ASP A 1 75 ? -8.363 2.331 -11.678 1.00 88.50 75 ASP A N 1
ATOM 616 C CA . ASP A 1 75 ? -7.475 3.093 -10.802 1.00 88.50 75 ASP A CA 1
ATOM 617 C C . ASP A 1 75 ? -6.245 2.282 -10.415 1.00 88.50 75 ASP A C 1
ATOM 619 O O . ASP A 1 75 ? -5.137 2.822 -10.405 1.00 88.50 75 ASP A O 1
ATOM 623 N N . MET A 1 76 ? -6.407 0.973 -10.206 1.00 89.88 76 MET A N 1
ATOM 624 C CA . MET A 1 76 ? -5.277 0.075 -9.971 1.00 89.88 76 MET A CA 1
ATOM 625 C C . MET A 1 76 ? -4.320 0.058 -11.173 1.00 89.88 76 MET A C 1
ATOM 627 O O . MET A 1 76 ? -3.125 0.324 -11.048 1.00 89.88 76 MET A O 1
ATOM 631 N N . ILE A 1 77 ? -4.852 -0.165 -12.379 1.00 88.44 77 ILE A N 1
ATOM 632 C CA . ILE A 1 77 ? -4.043 -0.201 -13.605 1.00 88.44 77 ILE A CA 1
ATOM 633 C C . ILE A 1 77 ? -3.333 1.140 -13.820 1.00 88.44 77 ILE A C 1
ATOM 635 O O . ILE A 1 77 ? -2.121 1.175 -14.038 1.00 88.44 77 ILE A O 1
ATOM 639 N N . ARG A 1 78 ? -4.058 2.261 -13.714 1.00 89.69 78 ARG A N 1
ATOM 640 C CA . ARG A 1 78 ? -3.472 3.604 -13.853 1.00 89.69 78 ARG A CA 1
ATOM 641 C C . ARG A 1 78 ? -2.384 3.855 -12.819 1.00 89.69 78 ARG A C 1
ATOM 643 O O . ARG A 1 78 ? -1.365 4.458 -13.160 1.00 89.69 78 ARG A O 1
ATOM 650 N N . LYS A 1 79 ? -2.580 3.413 -11.575 1.00 91.56 79 LYS A N 1
ATOM 651 C CA . LYS A 1 79 ? -1.583 3.587 -10.522 1.00 91.56 79 LYS A CA 1
ATOM 652 C C . LYS A 1 79 ? -0.318 2.798 -10.823 1.00 91.56 79 LYS A C 1
ATOM 654 O O . LYS A 1 79 ? 0.767 3.372 -10.768 1.00 91.56 79 LYS A O 1
ATOM 659 N N . PHE A 1 80 ? -0.458 1.532 -11.209 1.00 90.12 80 PHE A N 1
ATOM 660 C CA . PHE A 1 80 ? 0.682 0.698 -11.572 1.00 90.12 80 PHE A CA 1
ATOM 661 C C . PHE A 1 80 ? 1.463 1.295 -12.750 1.00 90.12 80 PHE A C 1
ATOM 663 O O . PHE A 1 80 ? 2.675 1.465 -12.655 1.00 90.12 80 PHE A O 1
ATOM 670 N N . LEU A 1 81 ? 0.777 1.727 -13.812 1.00 87.94 81 LEU A N 1
ATOM 671 C CA . LEU A 1 81 ? 1.422 2.352 -14.973 1.00 87.94 81 LEU A CA 1
ATOM 672 C C . LEU A 1 81 ? 2.207 3.621 -14.608 1.00 87.94 81 LEU A C 1
ATOM 674 O O . LEU A 1 81 ? 3.305 3.822 -15.116 1.00 87.94 81 LEU A O 1
ATOM 678 N N . ARG A 1 82 ? 1.684 4.456 -13.699 1.00 88.75 82 ARG A N 1
ATOM 679 C CA . ARG A 1 82 ? 2.384 5.657 -13.202 1.00 88.75 82 ARG A CA 1
ATOM 680 C C . ARG A 1 82 ? 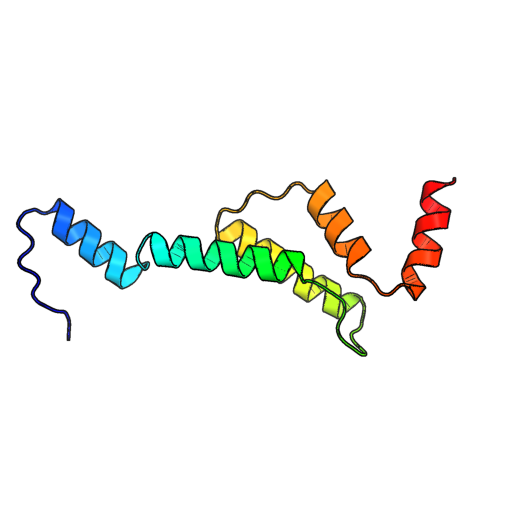3.595 5.342 -12.324 1.00 88.75 82 ARG A C 1
ATOM 682 O O . ARG A 1 82 ? 4.457 6.199 -12.171 1.00 88.75 82 ARG A O 1
ATOM 689 N N . SER A 1 83 ? 3.644 4.149 -11.735 1.00 89.19 83 SER A N 1
ATOM 690 C CA . SER A 1 83 ? 4.739 3.711 -10.866 1.00 89.19 83 SER A CA 1
ATOM 691 C C . SER A 1 83 ? 5.942 3.152 -11.634 1.00 89.19 83 SER A C 1
ATOM 693 O O . SER A 1 83 ? 7.002 2.943 -11.041 1.00 89.19 83 SER A O 1
ATOM 695 N N . LEU A 1 84 ? 5.791 2.899 -12.940 1.00 86.62 84 LEU A N 1
ATOM 696 C CA . LEU A 1 84 ? 6.864 2.416 -13.806 1.00 86.62 84 LEU A CA 1
ATOM 697 C C . LEU A 1 84 ? 7.863 3.543 -14.142 1.00 86.62 84 LEU A C 1
ATOM 699 O O . LEU A 1 84 ? 7.475 4.710 -14.233 1.00 86.62 84 LEU A O 1
ATOM 703 N N . PRO A 1 85 ? 9.146 3.221 -14.388 1.00 77.19 85 PRO A N 1
ATOM 704 C CA . PRO A 1 85 ? 10.141 4.201 -14.809 1.00 77.19 85 PRO A CA 1
ATOM 705 C C . PRO A 1 85 ? 9.755 4.892 -16.116 1.00 77.19 85 PRO A C 1
ATOM 707 O O . PRO A 1 85 ? 9.175 4.279 -17.014 1.00 77.19 85 PRO A O 1
ATOM 710 N N . LEU A 1 86 ? 10.194 6.143 -16.288 1.00 67.19 86 LEU A N 1
ATOM 711 C CA . LEU A 1 86 ? 9.931 6.937 -17.495 1.00 67.19 86 LEU A CA 1
ATOM 712 C C . LEU A 1 86 ? 10.385 6.240 -18.795 1.00 67.19 86 LEU A C 1
ATOM 714 O O . LEU A 1 86 ? 9.768 6.433 -19.839 1.00 67.19 86 LEU A O 1
ATOM 718 N N . ALA A 1 87 ? 11.405 5.377 -18.724 1.00 62.53 87 ALA A N 1
ATOM 719 C CA . ALA A 1 87 ? 11.867 4.555 -19.845 1.00 62.53 87 ALA A CA 1
ATOM 720 C C . ALA A 1 87 ? 10.766 3.642 -20.427 1.00 62.53 87 ALA A C 1
ATOM 722 O O . ALA A 1 87 ? 10.730 3.415 -21.631 1.00 62.53 87 ALA A O 1
ATOM 723 N N . TRP A 1 88 ? 9.828 3.174 -19.597 1.00 61.00 88 TRP A N 1
ATOM 724 C CA . TRP A 1 88 ? 8.661 2.396 -20.030 1.00 61.00 88 TRP A CA 1
ATOM 725 C C . TRP A 1 88 ? 7.493 3.282 -20.483 1.00 61.00 88 TRP A C 1
ATOM 727 O O . TRP A 1 88 ? 6.652 2.846 -21.269 1.00 61.00 88 TRP A O 1
ATOM 737 N N . ASN A 1 89 ? 7.462 4.545 -20.048 1.00 53.72 89 ASN A N 1
ATOM 738 C CA . ASN A 1 89 ? 6.436 5.513 -20.435 1.00 53.72 89 ASN A CA 1
ATOM 739 C C . ASN A 1 89 ? 6.495 5.844 -21.940 1.00 53.72 89 ASN A C 1
ATOM 741 O O . ASN A 1 89 ? 5.479 6.166 -22.534 1.00 53.72 89 ASN A O 1
ATOM 745 N N . ILE A 1 90 ? 7.650 5.686 -22.598 1.00 52.94 90 ILE A N 1
ATOM 746 C CA . ILE A 1 90 ? 7.795 5.898 -24.053 1.00 52.94 90 ILE A CA 1
ATOM 747 C C . ILE A 1 90 ? 6.956 4.884 -24.862 1.00 52.94 90 ILE A C 1
ATOM 749 O O . ILE A 1 90 ? 6.425 5.213 -25.925 1.00 52.94 90 ILE A O 1
ATOM 753 N N . HIS A 1 91 ? 6.750 3.673 -24.335 1.00 51.88 91 HIS A N 1
ATOM 754 C CA . HIS A 1 91 ? 5.931 2.651 -24.991 1.00 51.88 91 HIS A CA 1
ATOM 755 C C . HIS A 1 91 ? 4.424 2.836 -24.742 1.00 51.88 91 HIS A C 1
ATOM 757 O O . HIS A 1 91 ? 3.623 2.519 -25.621 1.00 51.88 91 HIS A O 1
ATOM 763 N N . SER A 1 92 ? 4.018 3.413 -23.602 1.00 47.78 92 SER A N 1
ATOM 764 C CA . SER A 1 92 ? 2.599 3.657 -23.288 1.00 47.78 92 SER A CA 1
ATOM 765 C C . SER A 1 92 ? 1.980 4.765 -24.158 1.00 47.78 92 SER A C 1
ATOM 767 O O . SER A 1 92 ? 0.827 4.639 -24.573 1.00 47.78 92 SER A O 1
ATOM 769 N N . VAL A 1 93 ? 2.751 5.803 -24.526 1.00 53.41 93 VAL A N 1
ATOM 770 C CA . VAL A 1 93 ? 2.268 6.896 -25.402 1.00 53.41 93 VAL A CA 1
ATOM 771 C C . VAL A 1 93 ? 2.011 6.438 -26.840 1.00 53.41 93 VAL A C 1
ATOM 773 O O . VAL A 1 93 ? 1.226 7.061 -27.552 1.00 53.41 93 VAL A O 1
ATOM 776 N N . THR A 1 94 ? 2.658 5.354 -27.273 1.00 47.53 94 THR A N 1
ATOM 777 C CA . THR A 1 94 ? 2.462 4.795 -28.620 1.00 47.53 94 THR A CA 1
ATOM 778 C C . THR A 1 94 ? 1.144 4.016 -28.703 1.00 47.53 94 THR A C 1
ATOM 780 O O . THR A 1 94 ? 0.434 4.107 -29.701 1.00 47.53 94 THR A O 1
ATOM 783 N N . ILE A 1 95 ? 0.760 3.328 -27.622 1.00 53.03 95 ILE A N 1
ATOM 784 C CA . ILE A 1 95 ? -0.469 2.520 -27.562 1.00 53.03 95 ILE A CA 1
ATOM 785 C C . ILE A 1 95 ? -1.728 3.395 -27.428 1.00 53.03 95 ILE A C 1
ATOM 787 O O . ILE A 1 95 ? -2.781 3.013 -27.914 1.00 53.03 95 ILE A O 1
ATOM 791 N N . GLN A 1 96 ? -1.644 4.593 -26.834 1.00 50.91 96 GLN A N 1
ATOM 792 C CA . GLN A 1 96 ? -2.792 5.516 -26.753 1.00 50.91 96 GLN A CA 1
ATOM 793 C C . GLN A 1 96 ? -3.093 6.282 -28.055 1.00 50.91 96 GLN A C 1
ATOM 795 O O . GLN A 1 96 ? -4.105 6.979 -28.120 1.00 50.91 96 GLN A O 1
ATOM 800 N N . ARG A 1 97 ? -2.214 6.216 -29.064 1.00 42.56 97 ARG A N 1
ATOM 801 C CA . ARG A 1 97 ? -2.330 6.984 -30.321 1.00 42.56 97 ARG A CA 1
ATOM 802 C C . ARG A 1 97 ? -2.616 6.135 -31.563 1.00 42.56 97 ARG A C 1
ATOM 804 O O . ARG A 1 97 ? -2.657 6.703 -32.652 1.00 42.56 97 ARG A O 1
ATOM 811 N N . THR A 1 98 ? -2.803 4.826 -31.407 1.00 44.53 98 THR A N 1
ATOM 812 C CA . THR A 1 98 ? -3.228 3.922 -32.489 1.00 44.53 98 THR A CA 1
ATOM 813 C C . THR A 1 98 ? -4.632 3.427 -32.193 1.00 44.53 98 THR A C 1
ATOM 815 O O . THR A 1 98 ? -5.454 3.421 -33.132 1.00 44.53 98 THR A O 1
#

Nearest PDB structures (foldseek):
  7nli-assembly1_B  TM=7.756E-01  e=1.388E+00  Saccharomyces cerevisiae
  7nlg-assembly2_C-2  TM=7.766E-01  e=2.491E+00  Saccharomyces cerevisiae

Secondary structure (DSSP, 8-state):
-------SSHHHHHHHHHHHHH--HHHHHHHHHHHHHHHHT--PPTT--HHHHHHHHHHHHHHHHHTT----HHHHHHHHHHHS-HHHHHHHHHHTT-

Foldseek 3Di:
DDDPPPDPDPVSVVQSVCCVPVNDPVVLVVQLVVLVVCLQPQADDVPHDLVNSVVVLVVSVVSNVVSVHDDDPVRSVVSSVVRYDVVCVVVVVVVVPD